Protein AF-A0A3B0WP70-F1 (afdb_monomer)

Mean predicted aligned error: 3.65 Å

Structure (mmCIF, N/CA/C/O backbone):
data_AF-A0A3B0WP70-F1
#
_entry.id   AF-A0A3B0WP70-F1
#
loop_
_atom_site.group_PDB
_atom_site.id
_atom_site.type_symbol
_atom_site.label_atom_id
_atom_site.label_alt_id
_atom_site.label_comp_id
_atom_site.label_asym_id
_atom_site.label_entity_id
_atom_site.label_seq_id
_atom_site.pdbx_PDB_ins_code
_atom_site.Cartn_x
_atom_site.Cartn_y
_atom_site.Cartn_z
_atom_site.occupancy
_atom_site.B_iso_or_equiv
_atom_site.auth_seq_id
_atom_site.auth_comp_id
_atom_site.auth_asym_id
_atom_site.auth_atom_id
_atom_site.pdbx_PDB_model_num
ATOM 1 N N . MET A 1 1 ? -11.269 -5.507 2.560 1.00 89.38 1 MET A N 1
ATOM 2 C CA . MET A 1 1 ? -9.912 -5.120 2.098 1.00 89.38 1 MET A CA 1
ATOM 3 C C . MET A 1 1 ? -9.830 -4.900 0.583 1.00 89.38 1 MET A C 1
ATOM 5 O O . MET A 1 1 ? -9.139 -3.971 0.186 1.00 89.38 1 MET A O 1
ATOM 9 N N . VAL A 1 2 ? -10.529 -5.681 -0.255 1.00 96.50 2 VAL A N 1
ATOM 10 C CA . VAL A 1 2 ? -10.774 -5.324 -1.673 1.00 96.50 2 VAL A CA 1
ATOM 11 C C . VAL A 1 2 ? -11.446 -3.945 -1.762 1.00 96.50 2 VAL A C 1
ATOM 13 O O . VAL A 1 2 ? -12.247 -3.597 -0.885 1.00 96.50 2 VAL A O 1
ATOM 16 N N . GLY A 1 3 ? -11.094 -3.168 -2.786 1.00 97.38 3 GLY A N 1
ATOM 17 C CA . GLY A 1 3 ? -11.595 -1.816 -3.045 1.00 97.38 3 GLY A CA 1
ATOM 18 C C . GLY A 1 3 ? -10.512 -0.740 -2.955 1.00 97.38 3 GLY A C 1
ATOM 19 O O . GLY A 1 3 ? -9.315 -1.047 -2.921 1.00 97.38 3 GLY A O 1
ATOM 20 N N . ASN A 1 4 ? -10.952 0.518 -2.906 1.00 98.38 4 ASN A N 1
ATOM 21 C CA . ASN A 1 4 ? -10.081 1.688 -2.902 1.00 98.38 4 ASN A CA 1
ATOM 22 C C . ASN A 1 4 ? -9.907 2.258 -1.496 1.00 98.38 4 ASN A C 1
ATOM 24 O O . ASN A 1 4 ? -10.858 2.395 -0.725 1.00 98.38 4 ASN A O 1
ATOM 28 N N . TRP A 1 5 ? -8.665 2.602 -1.182 1.00 98.44 5 TRP A N 1
ATOM 29 C CA . TRP A 1 5 ? -8.247 3.062 0.131 1.00 98.44 5 TRP A CA 1
ATOM 30 C C . TRP A 1 5 ? -7.323 4.259 -0.012 1.00 98.44 5 TRP A C 1
ATOM 32 O O . TRP A 1 5 ? -6.320 4.190 -0.722 1.00 98.44 5 TRP A O 1
ATOM 42 N N . TYR A 1 6 ? -7.632 5.342 0.684 1.00 98.19 6 TYR A N 1
ATOM 43 C CA . TYR A 1 6 ? -6.914 6.600 0.582 1.00 98.19 6 TYR A CA 1
ATOM 44 C C . TYR A 1 6 ? -6.268 6.997 1.908 1.00 98.19 6 TYR A C 1
ATOM 46 O O . TYR A 1 6 ? -6.841 6.800 2.979 1.00 98.19 6 TYR A O 1
ATOM 54 N N . SER A 1 7 ? -5.090 7.612 1.843 1.00 96.25 7 SER A N 1
ATOM 55 C CA . SER A 1 7 ? -4.543 8.383 2.958 1.00 96.25 7 SER A CA 1
ATOM 56 C C . SER A 1 7 ? -3.867 9.661 2.493 1.00 96.25 7 SER A C 1
ATOM 58 O O . SER A 1 7 ? -3.398 9.769 1.359 1.00 96.25 7 SER A O 1
ATOM 60 N N . SER A 1 8 ? -3.810 10.630 3.404 1.00 94.56 8 SER A N 1
ATOM 61 C CA . SER A 1 8 ? -3.082 11.883 3.246 1.00 94.56 8 SER A CA 1
ATOM 62 C C . SER A 1 8 ? -2.365 12.190 4.549 1.00 94.56 8 SER A C 1
ATOM 64 O O . SER A 1 8 ? -3.000 12.398 5.578 1.00 94.56 8 SER A O 1
ATOM 66 N N . GLU A 1 9 ? -1.041 12.207 4.506 1.00 90.06 9 GLU A N 1
ATOM 67 C CA . GLU A 1 9 ? -0.187 12.466 5.662 1.00 90.06 9 GLU A CA 1
ATOM 68 C C . GLU A 1 9 ? 0.629 13.729 5.401 1.00 90.06 9 GLU A C 1
ATOM 70 O O . GLU A 1 9 ? 1.404 13.783 4.443 1.00 90.06 9 GLU A O 1
ATOM 75 N N . THR A 1 10 ? 0.486 14.736 6.261 1.00 84.19 10 THR A N 1
ATOM 76 C CA . THR A 1 10 ? 1.302 15.954 6.212 1.00 84.19 10 THR A CA 1
ATOM 77 C C . THR A 1 10 ? 2.396 15.881 7.275 1.00 84.19 10 THR A C 1
ATOM 79 O O . THR A 1 10 ? 2.122 15.784 8.470 1.00 84.19 10 THR A O 1
ATOM 82 N N . ALA A 1 11 ? 3.657 15.911 6.846 1.00 73.12 11 ALA A N 1
ATOM 83 C CA . ALA A 1 11 ? 4.812 15.959 7.738 1.00 73.12 11 ALA A CA 1
ATOM 84 C C . ALA A 1 11 ? 5.057 17.385 8.268 1.00 73.12 11 ALA A C 1
ATOM 86 O O . ALA A 1 11 ? 4.585 18.368 7.696 1.00 73.12 11 ALA A O 1
ATOM 87 N N . LYS A 1 12 ? 5.885 17.507 9.319 1.00 62.00 12 LYS A N 1
ATOM 88 C CA . LYS A 1 12 ?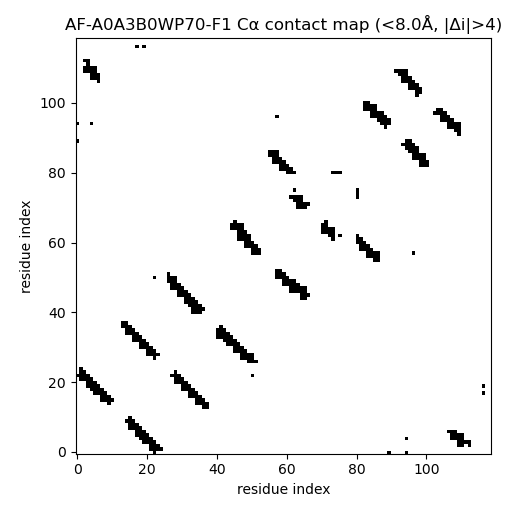 6.193 18.750 10.070 1.00 62.00 12 LYS A CA 1
ATOM 89 C C . LYS A 1 12 ? 6.832 19.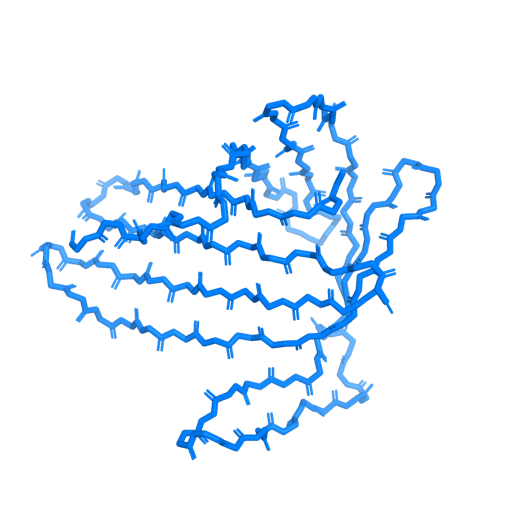909 9.266 1.00 62.00 12 LYS A C 1
ATOM 91 O O . LYS A 1 12 ? 7.261 20.889 9.857 1.00 62.00 12 LYS A O 1
ATOM 96 N N . GLN A 1 13 ? 6.903 19.827 7.940 1.00 65.69 13 GLN A N 1
ATOM 97 C CA . GLN A 1 13 ? 7.488 20.846 7.055 1.00 65.69 13 GLN A CA 1
ATOM 98 C C . GLN A 1 13 ? 6.574 21.204 5.866 1.00 65.69 13 GLN A C 1
ATOM 100 O O . GLN A 1 13 ? 7.034 21.784 4.887 1.00 65.69 13 GLN A O 1
ATOM 105 N N . GLY A 1 14 ? 5.286 20.842 5.930 1.00 71.44 14 GLY A N 1
ATOM 106 C CA . GLY A 1 14 ? 4.326 21.090 4.845 1.00 71.44 14 GLY A CA 1
ATOM 107 C C . GLY A 1 14 ? 4.442 20.106 3.677 1.00 71.44 14 GLY A C 1
ATOM 108 O O . GLY A 1 14 ? 3.867 20.337 2.616 1.00 71.44 14 GLY A O 1
ATOM 109 N N . ASN A 1 15 ? 5.182 19.007 3.857 1.00 83.12 15 ASN A N 1
ATOM 110 C CA . ASN A 1 15 ? 5.243 17.932 2.873 1.00 83.12 15 ASN A CA 1
ATOM 111 C C . ASN A 1 15 ? 4.010 17.053 3.034 1.00 83.12 15 ASN A C 1
ATOM 113 O O . ASN A 1 15 ? 3.841 16.442 4.090 1.00 83.12 15 ASN A O 1
ATOM 117 N N . THR A 1 16 ? 3.193 16.947 1.997 1.00 89.44 16 THR A N 1
ATOM 118 C CA . THR A 1 16 ? 1.992 16.111 2.013 1.00 89.44 16 THR A CA 1
ATOM 119 C C . THR A 1 16 ? 2.214 14.904 1.123 1.00 89.44 16 THR A C 1
ATOM 121 O O . THR A 1 16 ? 2.517 15.036 -0.064 1.00 89.44 16 THR A O 1
ATOM 124 N N . ARG A 1 17 ? 2.075 13.712 1.700 1.00 91.56 17 ARG A N 1
ATOM 125 C CA . ARG A 1 17 ? 2.101 12.449 0.972 1.00 91.56 17 ARG A CA 1
ATOM 126 C C . ARG A 1 17 ? 0.691 11.888 0.910 1.00 91.56 17 ARG A C 1
ATOM 128 O O . ARG A 1 17 ? 0.111 11.557 1.940 1.00 91.56 17 ARG A O 1
ATOM 135 N N . GLN A 1 18 ? 0.178 11.740 -0.301 1.00 95.00 18 GLN A N 1
ATOM 136 C CA . GLN A 1 18 ? -1.112 11.117 -0.558 1.00 95.00 18 GLN A CA 1
ATOM 137 C C . GLN A 1 18 ? -0.898 9.730 -1.153 1.00 95.00 18 GLN A C 1
ATOM 139 O O . GLN A 1 18 ? 0.017 9.529 -1.956 1.00 95.00 18 GLN A O 1
ATOM 144 N N . ARG A 1 19 ? -1.749 8.779 -0.779 1.00 96.44 19 ARG A N 1
ATOM 145 C CA . ARG A 1 19 ? -1.720 7.405 -1.286 1.00 96.44 19 ARG A CA 1
ATOM 146 C C . ARG A 1 19 ? -3.128 6.968 -1.650 1.00 96.44 19 ARG A C 1
ATOM 148 O O . ARG A 1 19 ? -4.034 7.148 -0.848 1.00 96.44 19 ARG A O 1
ATOM 155 N N . LEU A 1 20 ? -3.292 6.373 -2.825 1.00 97.94 20 LEU A N 1
ATOM 156 C CA . LEU A 1 20 ? -4.497 5.656 -3.231 1.00 97.94 20 LEU A CA 1
ATOM 157 C C . LEU A 1 20 ? -4.110 4.209 -3.530 1.00 97.94 20 LEU A C 1
ATOM 159 O O . LEU A 1 20 ? -3.442 3.930 -4.524 1.00 97.94 20 LEU A O 1
ATOM 163 N N . MET A 1 21 ? -4.501 3.308 -2.638 1.00 97.94 21 MET A N 1
ATOM 164 C CA . MET A 1 21 ? -4.298 1.871 -2.744 1.00 97.94 21 MET A CA 1
ATOM 165 C C . MET A 1 21 ? -5.575 1.221 -3.268 1.00 97.94 21 MET A C 1
ATOM 167 O O . MET A 1 21 ? -6.616 1.268 -2.616 1.00 97.94 21 MET A O 1
ATOM 171 N N . GLN A 1 22 ? -5.471 0.578 -4.421 1.00 98.44 22 GLN A N 1
ATOM 172 C CA . GLN A 1 22 ? -6.540 -0.189 -5.042 1.00 98.44 22 GLN A CA 1
ATOM 173 C C . GLN A 1 22 ? -6.182 -1.664 -4.926 1.00 98.44 22 GLN A C 1
ATOM 175 O O . GLN A 1 22 ? -5.116 -2.076 -5.385 1.00 98.44 22 GLN A O 1
ATOM 180 N N . ARG A 1 23 ? -7.046 -2.454 -4.289 1.00 98.06 23 ARG A N 1
ATOM 181 C CA . ARG A 1 23 ? -6.874 -3.905 -4.155 1.00 98.06 23 ARG A CA 1
ATOM 182 C C . ARG A 1 23 ? -7.972 -4.624 -4.911 1.00 98.06 23 ARG A C 1
ATOM 184 O O . ARG A 1 23 ? -9.148 -4.437 -4.598 1.00 98.06 23 ARG A O 1
ATOM 191 N N . PHE A 1 24 ? -7.575 -5.457 -5.861 1.00 98.00 24 PHE A N 1
ATOM 192 C CA . PHE A 1 24 ? -8.475 -6.186 -6.744 1.00 98.00 24 PHE A CA 1
ATOM 193 C C . PHE A 1 24 ? -8.727 -7.608 -6.233 1.00 98.00 24 PHE A C 1
ATOM 195 O O . PHE A 1 24 ? -7.957 -8.148 -5.434 1.00 98.00 24 PHE A O 1
ATOM 202 N N . ILE A 1 25 ? -9.837 -8.202 -6.680 1.00 96.94 25 ILE A N 1
ATOM 203 C CA . ILE A 1 25 ? -10.292 -9.532 -6.245 1.00 96.94 25 ILE A CA 1
ATOM 204 C C . ILE A 1 25 ? -9.357 -10.664 -6.697 1.00 96.94 25 ILE A C 1
ATOM 206 O O . ILE A 1 25 ? -9.314 -11.711 -6.062 1.00 96.94 25 ILE A O 1
ATOM 210 N N . ASP A 1 26 ? -8.576 -10.440 -7.754 1.00 97.62 26 ASP A N 1
ATOM 211 C CA . ASP A 1 26 ? -7.585 -11.384 -8.286 1.00 97.62 26 ASP A CA 1
ATOM 212 C C . ASP A 1 26 ? -6.268 -11.406 -7.485 1.00 97.62 26 ASP A C 1
ATOM 214 O O . ASP A 1 26 ? -5.314 -12.085 -7.862 1.00 97.62 26 ASP A O 1
ATOM 218 N N . GLY A 1 27 ? -6.200 -10.654 -6.382 1.00 97.88 27 GLY A N 1
ATOM 219 C CA . GLY A 1 27 ? -5.008 -10.537 -5.549 1.00 97.88 27 GLY A CA 1
ATOM 220 C C . GLY A 1 27 ? -3.979 -9.537 -6.076 1.00 97.88 27 GLY A C 1
ATOM 221 O O . GLY A 1 27 ? -2.91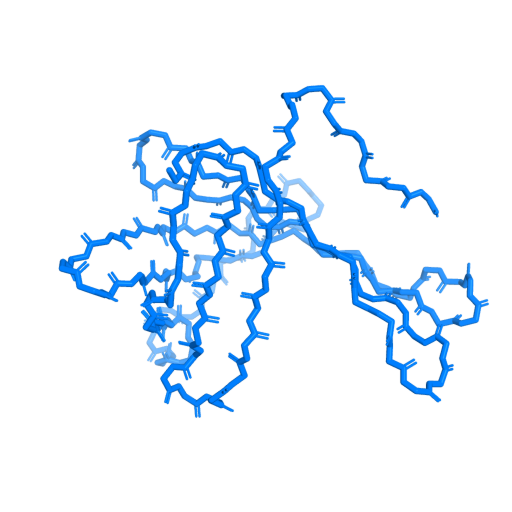9 -9.396 -5.471 1.00 97.88 27 GLY A O 1
ATOM 222 N N . SER A 1 28 ? -4.259 -8.808 -7.159 1.00 98.31 28 SER A N 1
ATOM 223 C CA . SER A 1 28 ? -3.407 -7.708 -7.614 1.00 98.31 28 SER A CA 1
ATOM 224 C C . SER A 1 28 ? -3.708 -6.402 -6.869 1.00 98.31 28 SER A C 1
ATOM 226 O O . SER A 1 28 ? -4.799 -6.196 -6.322 1.00 98.31 28 SER A O 1
ATOM 228 N N . TYR A 1 29 ? -2.724 -5.504 -6.812 1.00 98.31 29 TYR A N 1
ATOM 229 C CA . TYR A 1 29 ? -2.911 -4.138 -6.330 1.00 98.31 29 TYR A CA 1
ATOM 230 C C . TYR A 1 29 ? -2.326 -3.107 -7.293 1.00 98.31 29 TYR A C 1
ATOM 232 O O . TYR A 1 29 ? -1.375 -3.381 -8.030 1.00 98.31 29 TYR A O 1
ATOM 240 N N . LYS A 1 30 ? -2.861 -1.888 -7.205 1.00 97.94 30 LYS A N 1
ATOM 241 C CA . LYS A 1 30 ? -2.280 -0.667 -7.765 1.00 97.94 30 LYS A CA 1
ATOM 242 C C . LYS A 1 30 ? -2.172 0.382 -6.664 1.00 97.94 30 LYS A C 1
ATOM 244 O O . LYS A 1 30 ? -3.170 0.716 -6.031 1.00 97.94 30 LYS A O 1
ATOM 249 N N . LEU A 1 31 ? -0.976 0.914 -6.441 1.00 97.62 31 LEU A N 1
ATOM 250 C CA . LEU A 1 31 ? -0.741 2.003 -5.496 1.00 97.62 31 LEU A CA 1
ATOM 251 C C . LEU A 1 31 ? -0.316 3.252 -6.260 1.00 97.62 31 LEU A C 1
ATOM 253 O O . LEU A 1 31 ? 0.735 3.271 -6.892 1.00 97.62 31 LEU A O 1
ATOM 257 N N . THR A 1 32 ? -1.117 4.307 -6.159 1.00 97.25 32 THR A N 1
ATOM 258 C CA . THR A 1 32 ? -0.762 5.640 -6.652 1.00 97.25 32 THR A CA 1
ATOM 259 C C . THR A 1 32 ? -0.283 6.486 -5.481 1.00 97.25 32 THR A C 1
ATOM 261 O O . THR A 1 32 ? -1.004 6.640 -4.495 1.00 97.25 32 THR A O 1
ATOM 264 N N . THR A 1 33 ? 0.926 7.038 -5.574 1.00 95.25 33 THR A N 1
ATOM 265 C CA . THR A 1 33 ? 1.487 7.929 -4.550 1.00 95.25 33 THR A CA 1
ATOM 266 C C . THR A 1 33 ? 1.780 9.294 -5.151 1.00 95.25 33 THR A C 1
ATOM 268 O O . THR A 1 33 ? 2.455 9.373 -6.176 1.00 95.25 33 THR A O 1
ATOM 271 N N . LYS A 1 34 ? 1.328 10.355 -4.474 1.00 93.88 34 LYS A N 1
ATOM 272 C CA . LYS A 1 34 ? 1.704 11.747 -4.753 1.00 93.88 34 LYS A CA 1
ATOM 273 C C . LYS A 1 34 ? 2.484 12.320 -3.575 1.00 93.88 34 LYS A C 1
ATOM 275 O O . LYS A 1 34 ? 2.079 12.149 -2.423 1.00 93.88 34 LYS A O 1
ATOM 280 N N . LEU A 1 35 ? 3.583 13.016 -3.852 1.00 90.25 35 LEU A N 1
ATOM 281 C CA . LEU A 1 35 ? 4.315 13.810 -2.866 1.00 90.25 35 LEU A CA 1
ATOM 282 C C . LEU A 1 35 ? 4.286 15.278 -3.274 1.00 90.25 35 LEU A C 1
ATOM 284 O O . LEU A 1 35 ? 4.758 15.631 -4.355 1.00 90.25 35 LEU A O 1
ATOM 288 N N . LYS A 1 36 ? 3.803 16.132 -2.374 1.00 87.69 36 LYS A N 1
ATOM 289 C CA . LYS A 1 36 ? 3.821 17.587 -2.529 1.00 87.69 36 LYS A CA 1
ATOM 290 C C . LYS A 1 36 ? 4.731 18.220 -1.492 1.00 87.69 36 LYS A C 1
ATOM 292 O O . LYS A 1 36 ? 4.696 17.830 -0.326 1.00 87.69 36 LYS A O 1
ATOM 297 N N . ILE A 1 37 ? 5.523 19.199 -1.916 1.00 83.31 37 ILE A N 1
ATOM 298 C CA . ILE A 1 37 ? 6.373 20.031 -1.057 1.00 83.31 37 ILE A CA 1
ATOM 299 C C . ILE A 1 37 ? 5.996 21.483 -1.334 1.00 83.31 37 ILE A C 1
ATOM 301 O O . ILE A 1 37 ? 6.129 21.926 -2.474 1.00 83.31 37 ILE A O 1
ATOM 305 N N . LYS A 1 38 ? 5.537 22.219 -0.311 1.00 80.81 38 LYS A N 1
ATOM 306 C CA . LYS A 1 38 ? 5.053 23.609 -0.458 1.00 80.81 38 LYS A CA 1
ATOM 307 C C . LYS A 1 38 ? 4.058 23.754 -1.625 1.00 80.81 38 LYS A C 1
ATOM 309 O O . LYS A 1 38 ? 4.255 24.583 -2.508 1.00 80.81 38 LYS A O 1
ATOM 314 N N . ASP A 1 39 ? 3.071 22.860 -1.671 1.00 73.12 39 ASP A N 1
ATOM 315 C CA . ASP A 1 39 ? 2.006 22.790 -2.688 1.00 73.12 39 ASP A CA 1
ATOM 316 C C . ASP A 1 39 ? 2.449 22.521 -4.135 1.00 73.12 39 ASP A C 1
ATOM 318 O O . ASP A 1 39 ? 1.627 22.474 -5.047 1.00 73.12 39 ASP A O 1
ATOM 322 N N . LYS A 1 40 ? 3.736 22.244 -4.364 1.00 79.88 40 LYS A N 1
ATOM 323 C CA . LYS A 1 40 ? 4.235 21.759 -5.651 1.00 79.88 40 LYS A CA 1
ATOM 324 C C . LYS A 1 40 ? 4.310 20.237 -5.637 1.00 79.88 40 LYS A C 1
ATOM 326 O O . LYS A 1 40 ? 4.969 19.668 -4.766 1.00 79.88 40 LYS A O 1
ATOM 331 N N . GLU A 1 41 ? 3.673 19.574 -6.602 1.00 82.38 41 GLU A N 1
ATOM 332 C CA . GLU A 1 41 ? 3.860 18.135 -6.818 1.00 82.38 41 GLU A CA 1
ATOM 333 C C . GLU A 1 41 ? 5.307 17.868 -7.250 1.00 82.38 41 GLU A C 1
ATOM 335 O O . GLU A 1 41 ? 5.806 18.440 -8.219 1.00 82.38 41 GLU A O 1
ATOM 340 N N . ILE A 1 42 ? 5.997 17.033 -6.476 1.00 86.50 42 ILE A N 1
ATOM 341 C CA . ILE A 1 42 ? 7.403 16.674 -6.688 1.00 86.50 42 ILE A CA 1
ATOM 342 C C . ILE A 1 42 ? 7.523 15.257 -7.231 1.00 86.50 42 ILE A C 1
ATOM 344 O O . ILE A 1 42 ? 8.455 14.956 -7.975 1.00 86.50 42 ILE A O 1
ATOM 348 N N . SER A 1 43 ? 6.597 14.374 -6.864 1.00 86.44 43 SER A N 1
ATOM 349 C CA . SER A 1 43 ? 6.554 13.037 -7.433 1.00 86.44 43 SER A CA 1
ATOM 350 C C . SER A 1 43 ? 5.139 12.501 -7.533 1.00 86.44 43 SER A C 1
ATOM 352 O O . SER A 1 43 ? 4.290 12.744 -6.672 1.00 86.44 43 SER A O 1
ATOM 354 N N . HIS A 1 44 ? 4.941 11.722 -8.588 1.00 92.44 44 HIS A N 1
ATOM 355 C CA . HIS A 1 44 ? 3.763 10.920 -8.837 1.00 92.44 44 HIS A CA 1
ATOM 356 C C . HIS A 1 44 ? 4.247 9.586 -9.385 1.00 92.44 44 HIS A C 1
ATOM 358 O O . HIS A 1 44 ? 4.885 9.533 -10.434 1.00 92.44 44 HIS A O 1
ATOM 364 N N . ASN A 1 45 ? 3.978 8.514 -8.647 1.00 94.00 45 ASN A N 1
ATOM 365 C CA . ASN A 1 45 ? 4.372 7.177 -9.054 1.00 94.00 45 ASN A CA 1
ATOM 366 C C . ASN A 1 45 ? 3.211 6.196 -8.909 1.00 94.00 45 ASN A C 1
ATOM 368 O O . ASN A 1 45 ? 2.387 6.324 -7.999 1.00 94.00 45 ASN A O 1
ATOM 372 N N . ILE A 1 46 ? 3.196 5.200 -9.793 1.00 96.75 46 ILE A N 1
ATOM 373 C CA . ILE A 1 46 ? 2.239 4.099 -9.783 1.00 96.75 46 ILE A CA 1
ATOM 374 C C . ILE A 1 46 ? 3.015 2.793 -9.624 1.00 96.75 46 ILE A C 1
ATOM 376 O O . ILE A 1 46 ? 3.818 2.429 -10.485 1.00 96.75 46 ILE A O 1
ATOM 380 N N . GLU A 1 47 ? 2.751 2.091 -8.531 1.00 96.81 47 GLU A N 1
ATOM 381 C CA . GLU A 1 47 ? 3.255 0.748 -8.251 1.00 96.81 47 GLU A CA 1
ATOM 382 C C . GLU A 1 47 ? 2.174 -0.279 -8.556 1.00 96.81 47 GLU A C 1
ATOM 384 O O . GLU A 1 47 ? 0.989 -0.037 -8.306 1.00 96.81 47 GLU A O 1
ATOM 389 N N . ILE A 1 48 ? 2.592 -1.448 -9.029 1.00 97.94 48 ILE A N 1
ATOM 390 C CA . ILE A 1 48 ? 1.725 -2.616 -9.123 1.00 97.94 48 ILE A CA 1
ATOM 391 C C . ILE A 1 48 ? 2.367 -3.821 -8.450 1.00 97.94 48 ILE A C 1
ATOM 393 O O . ILE A 1 48 ? 3.594 -3.944 -8.356 1.00 97.94 48 ILE A O 1
ATOM 397 N N 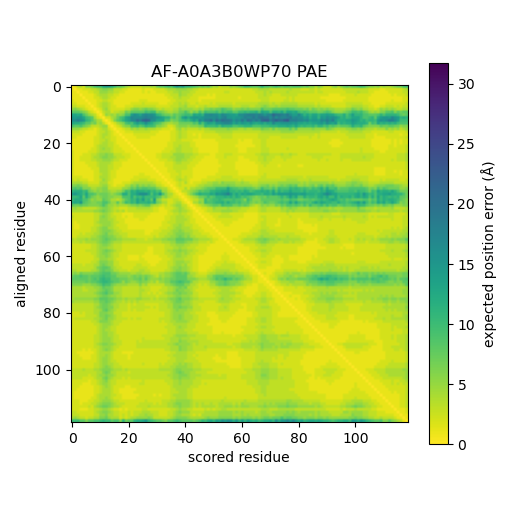. GLY A 1 49 ? 1.526 -4.745 -8.015 1.00 98.06 49 GLY A N 1
ATOM 398 C CA . GLY A 1 49 ? 1.994 -5.965 -7.393 1.00 98.06 49 GLY A CA 1
ATOM 399 C C . GLY A 1 49 ? 0.874 -6.901 -6.996 1.00 98.06 49 GLY A C 1
ATOM 400 O O . GLY A 1 49 ? -0.257 -6.762 -7.457 1.00 98.06 49 GLY A O 1
ATOM 401 N N . PHE A 1 50 ? 1.207 -7.842 -6.122 1.00 98.44 50 PHE A N 1
ATOM 402 C CA . PHE A 1 50 ? 0.246 -8.743 -5.498 1.00 98.44 50 PHE A CA 1
ATOM 403 C C . PHE A 1 50 ? 0.096 -8.433 -4.019 1.00 98.44 50 PHE A C 1
ATOM 405 O O . PHE A 1 50 ? 1.008 -7.896 -3.390 1.00 98.44 50 PHE A O 1
ATOM 412 N N . TRP A 1 51 ? -1.050 -8.775 -3.456 1.00 98.19 51 TRP A N 1
ATOM 413 C CA . TRP A 1 51 ? -1.321 -8.655 -2.036 1.00 98.19 51 TRP A CA 1
ATOM 414 C C . TRP A 1 51 ? -2.012 -9.908 -1.513 1.00 98.19 51 TRP A C 1
ATOM 416 O O . TRP A 1 51 ? -2.624 -10.667 -2.262 1.00 98.19 51 TRP A O 1
ATOM 426 N N . GLY A 1 52 ? -1.933 -10.106 -0.204 1.00 97.88 52 GLY A N 1
ATOM 427 C CA . GLY A 1 52 ? -2.663 -11.166 0.468 1.00 97.88 52 GLY A CA 1
ATOM 428 C C . GLY A 1 52 ? -2.780 -10.927 1.964 1.00 97.88 52 GLY A C 1
ATOM 429 O O . GLY A 1 52 ? -2.183 -10.004 2.526 1.00 97.88 52 GLY A O 1
ATOM 430 N N . ILE A 1 53 ? -3.589 -11.768 2.601 1.00 96.31 53 ILE A N 1
ATOM 431 C CA . ILE A 1 53 ? -3.766 -11.807 4.050 1.00 96.31 53 ILE A CA 1
ATOM 432 C C . ILE A 1 53 ? -3.633 -13.257 4.499 1.00 96.31 53 ILE A C 1
ATOM 434 O O . ILE A 1 53 ? -4.215 -14.150 3.887 1.00 96.31 53 ILE A O 1
ATOM 438 N N . SER A 1 54 ? -2.911 -13.480 5.591 1.00 96.38 54 SER A N 1
ATOM 439 C CA . SER A 1 54 ? -2.914 -14.748 6.315 1.00 96.38 54 SER A CA 1
ATOM 440 C C . SER A 1 54 ? -2.931 -14.460 7.813 1.00 96.38 54 SER A C 1
ATOM 442 O O . SER A 1 54 ? -1.994 -13.867 8.353 1.00 96.38 54 SER A O 1
ATOM 444 N N . GLY A 1 55 ? -4.029 -14.817 8.485 1.00 95.12 55 GLY A N 1
ATOM 445 C CA . GLY A 1 55 ? -4.246 -14.465 9.889 1.00 95.12 55 GLY A CA 1
ATOM 446 C C . GLY A 1 55 ? -4.089 -12.950 10.133 1.00 95.12 55 GLY A C 1
ATOM 447 O O . GLY A 1 55 ? -4.724 -12.161 9.433 1.00 95.12 55 GLY A O 1
ATOM 448 N N . PRO A 1 56 ? -3.246 -12.512 11.089 1.00 96.19 56 PRO A N 1
ATOM 449 C CA . PRO A 1 56 ? -3.046 -11.094 11.398 1.00 96.19 56 PRO A CA 1
ATOM 450 C C . PRO A 1 56 ? -2.058 -10.384 10.453 1.00 96.19 56 PRO A C 1
ATOM 452 O O . PRO A 1 56 ? -1.694 -9.233 10.707 1.00 96.19 56 PRO A O 1
ATOM 455 N N . VAL A 1 57 ? -1.571 -11.062 9.410 1.00 98.06 57 VAL A N 1
ATOM 456 C CA . VAL A 1 57 ? -0.538 -10.546 8.508 1.00 98.06 57 VAL A CA 1
ATOM 457 C C . VAL A 1 57 ? -1.164 -10.131 7.185 1.00 98.06 57 VAL A C 1
ATOM 459 O O . VAL A 1 57 ? -1.741 -10.952 6.477 1.00 98.06 57 VAL A O 1
ATOM 462 N N . TYR A 1 58 ? -0.994 -8.861 6.832 1.00 98.00 58 TYR A N 1
ATOM 463 C CA . TYR A 1 58 ? -1.172 -8.343 5.478 1.00 98.00 58 TYR A CA 1
ATOM 464 C C . TYR A 1 58 ? 0.198 -8.316 4.801 1.00 98.00 58 TYR A C 1
ATOM 466 O O . TYR A 1 58 ? 1.172 -7.892 5.418 1.00 98.00 58 TYR A O 1
ATOM 474 N N . PHE A 1 59 ? 0.302 -8.749 3.551 1.00 97.75 59 PHE A N 1
ATOM 475 C CA . PHE A 1 59 ? 1.563 -8.700 2.814 1.00 97.75 59 PHE A CA 1
ATOM 476 C C . PHE A 1 59 ? 1.360 -8.208 1.387 1.00 97.75 59 PHE A C 1
ATOM 478 O O . PHE A 1 59 ? 0.279 -8.340 0.810 1.00 97.75 59 PHE A O 1
ATOM 485 N N . SER A 1 60 ? 2.421 -7.639 0.824 1.00 97.75 60 SER A N 1
ATOM 486 C CA . SER A 1 60 ? 2.474 -7.181 -0.558 1.00 97.75 60 SER A CA 1
ATOM 487 C C . SER A 1 60 ? 3.767 -7.618 -1.232 1.00 97.75 60 SER A C 1
ATOM 489 O O . SER A 1 60 ? 4.839 -7.593 -0.629 1.00 97.75 60 SER A O 1
ATOM 491 N N . ILE A 1 61 ? 3.651 -7.970 -2.506 1.00 98.12 61 ILE A N 1
ATOM 492 C CA . ILE A 1 61 ? 4.745 -8.343 -3.394 1.00 98.12 61 ILE A CA 1
ATOM 493 C C . ILE A 1 61 ? 4.805 -7.292 -4.493 1.00 98.12 61 ILE A C 1
ATOM 495 O O . ILE A 1 61 ? 3.940 -7.257 -5.368 1.00 98.12 61 ILE A O 1
ATOM 499 N N . PHE A 1 62 ? 5.817 -6.438 -4.452 1.00 98.06 62 PHE A N 1
ATOM 500 C CA . PHE A 1 62 ? 6.026 -5.397 -5.445 1.00 98.06 62 PHE A CA 1
ATOM 501 C C . PHE A 1 62 ? 6.527 -6.004 -6.762 1.00 98.06 62 PHE A C 1
ATOM 503 O O . PHE A 1 62 ? 7.581 -6.643 -6.804 1.00 98.06 62 PHE A O 1
ATOM 510 N N . LYS A 1 63 ? 5.782 -5.803 -7.856 1.00 97.50 63 LYS A N 1
ATOM 511 C CA . LYS A 1 63 ? 6.110 -6.351 -9.187 1.00 97.50 63 LYS A CA 1
ATOM 512 C C . LYS A 1 63 ? 6.733 -5.336 -10.133 1.00 97.50 63 LYS A C 1
ATOM 514 O O . LYS A 1 63 ? 7.325 -5.744 -11.131 1.00 97.50 63 LYS A O 1
ATOM 519 N N . GLY A 1 64 ? 6.614 -4.046 -9.839 1.00 97.38 64 GLY A N 1
ATOM 520 C CA . GLY A 1 64 ? 7.221 -3.002 -10.646 1.00 97.38 64 GLY A CA 1
ATOM 521 C C . GLY A 1 64 ? 6.420 -1.710 -10.683 1.00 97.38 64 GLY A C 1
ATOM 522 O O . GLY A 1 64 ? 5.364 -1.565 -10.065 1.00 97.38 64 GLY A O 1
ATOM 523 N N . TRP A 1 65 ? 6.953 -0.768 -11.447 1.00 97.19 65 TRP A N 1
ATOM 524 C CA . TRP A 1 65 ? 6.366 0.548 -11.660 1.00 97.19 65 TRP A CA 1
ATOM 525 C C . TRP A 1 65 ? 5.636 0.597 -12.996 1.00 97.19 65 TRP A C 1
ATOM 527 O O . TRP A 1 65 ? 6.078 -0.017 -13.965 1.00 97.19 65 TRP A O 1
ATOM 537 N N . VAL A 1 66 ? 4.589 1.409 -13.091 1.00 95.50 66 VAL A N 1
ATOM 538 C CA . VAL A 1 66 ? 4.066 1.842 -14.391 1.00 95.50 66 VAL A CA 1
ATOM 539 C C . VAL A 1 66 ? 4.832 3.092 -14.822 1.00 95.50 66 VAL A C 1
ATOM 541 O O . VAL A 1 66 ? 4.793 4.116 -14.143 1.00 95.50 66 VAL A O 1
ATOM 544 N N . LYS A 1 67 ? 5.557 3.005 -15.941 1.00 91.06 67 LYS A N 1
ATOM 545 C CA . LYS A 1 67 ? 6.316 4.104 -16.557 1.00 91.06 67 LYS A CA 1
ATOM 546 C C . LYS A 1 67 ? 5.970 4.186 -18.040 1.00 91.06 67 LYS A C 1
ATOM 548 O O . LYS A 1 67 ? 6.152 3.202 -18.750 1.00 91.06 67 LYS A O 1
ATOM 553 N N . HIS A 1 68 ? 5.511 5.348 -18.510 1.00 87.44 68 HIS A N 1
ATOM 554 C CA . HIS A 1 68 ? 5.087 5.555 -19.907 1.00 87.44 68 HIS A CA 1
ATOM 555 C C . HIS A 1 68 ? 4.127 4.453 -20.397 1.00 87.44 68 HIS A C 1
ATOM 557 O O . HIS A 1 68 ? 4.375 3.818 -21.422 1.00 87.44 68 HIS A O 1
ATOM 563 N N . ASP A 1 69 ? 3.104 4.155 -19.590 1.00 85.94 69 ASP A N 1
ATOM 564 C CA . ASP A 1 69 ? 2.096 3.111 -19.841 1.00 85.94 69 ASP A CA 1
ATOM 565 C C . ASP A 1 69 ? 2.648 1.687 -20.010 1.00 85.94 69 ASP A C 1
ATOM 567 O O . ASP A 1 69 ? 1.964 0.783 -20.489 1.00 85.94 69 ASP A O 1
ATOM 571 N N . LYS A 1 70 ? 3.891 1.455 -19.577 1.00 90.62 70 LYS A N 1
ATOM 572 C CA . LYS A 1 70 ? 4.542 0.147 -19.590 1.00 90.62 70 LYS A CA 1
ATOM 573 C C . LYS A 1 70 ? 4.964 -0.260 -18.189 1.00 90.62 70 LYS A C 1
ATOM 575 O O . LYS A 1 70 ? 5.345 0.569 -17.363 1.00 90.62 70 LYS A O 1
ATOM 580 N N . LEU A 1 71 ? 4.933 -1.563 -17.937 1.00 90.62 71 LEU A N 1
ATOM 581 C CA . LEU A 1 71 ? 5.493 -2.129 -16.720 1.00 90.62 71 LEU A CA 1
ATOM 582 C C . LEU A 1 71 ? 7.024 -2.093 -16.793 1.00 90.62 71 LEU A C 1
ATOM 584 O O . LEU A 1 71 ? 7.627 -2.722 -17.659 1.00 90.62 71 LEU A O 1
ATOM 588 N N . ALA A 1 72 ? 7.640 -1.386 -15.853 1.00 95.75 72 ALA A N 1
ATOM 589 C CA . ALA A 1 72 ? 9.051 -1.508 -15.524 1.00 95.75 72 ALA A CA 1
ATOM 590 C C . ALA A 1 72 ? 9.174 -2.493 -14.344 1.00 95.75 72 ALA A C 1
ATOM 592 O O . ALA A 1 72 ? 8.857 -2.104 -13.213 1.00 95.75 72 ALA A O 1
ATOM 593 N N . PRO A 1 73 ? 9.560 -3.760 -14.589 1.00 96.75 73 PRO A N 1
ATOM 594 C CA . PRO A 1 73 ? 9.519 -4.806 -13.572 1.00 96.75 73 PRO A CA 1
ATOM 595 C C . PRO A 1 73 ? 10.517 -4.551 -12.437 1.00 96.75 73 PRO A C 1
ATOM 597 O O . PRO A 1 73 ? 11.567 -3.939 -12.637 1.00 96.75 73 PRO A O 1
ATOM 600 N N . SER A 1 74 ? 10.182 -5.036 -11.243 1.00 96.81 74 SER A N 1
ATOM 601 C CA . SER A 1 74 ? 11.089 -5.083 -10.096 1.00 96.81 74 SER A CA 1
ATOM 602 C C . SER A 1 74 ? 12.057 -6.271 -10.186 1.00 96.81 74 SER A C 1
ATOM 604 O O . SER A 1 74 ? 11.786 -7.268 -10.858 1.00 96.81 74 SER A O 1
ATOM 606 N N . ASP A 1 75 ? 13.185 -6.176 -9.480 1.00 96.38 75 ASP A N 1
ATOM 607 C CA . ASP A 1 75 ? 14.089 -7.309 -9.266 1.00 96.38 75 ASP A CA 1
ATOM 608 C C . ASP A 1 75 ? 13.471 -8.287 -8.258 1.00 96.38 75 ASP A C 1
ATOM 610 O O . ASP A 1 75 ? 13.364 -7.995 -7.066 1.00 96.38 75 ASP A O 1
ATOM 614 N N . THR A 1 76 ? 13.066 -9.467 -8.721 1.00 93.81 76 THR A N 1
ATOM 615 C CA . THR A 1 76 ? 12.419 -10.470 -7.866 1.00 93.81 76 THR A CA 1
ATOM 616 C C . THR A 1 76 ? 13.346 -11.079 -6.816 1.00 93.81 76 THR A C 1
ATOM 618 O O . THR A 1 76 ? 12.842 -11.705 -5.886 1.00 93.81 76 THR A O 1
ATOM 621 N N . SER A 1 77 ? 14.666 -10.921 -6.953 1.00 96.25 77 SER A N 1
ATOM 622 C CA . SER A 1 77 ? 15.647 -11.409 -5.978 1.00 96.25 77 SER A CA 1
ATOM 623 C C . SER A 1 77 ? 15.849 -10.455 -4.798 1.00 96.25 77 SER A C 1
ATOM 625 O O . SER A 1 77 ? 16.348 -10.875 -3.756 1.00 96.25 77 SER A O 1
ATOM 627 N N . ASN A 1 78 ? 15.419 -9.194 -4.926 1.00 97.12 78 ASN A N 1
ATOM 628 C CA . ASN A 1 78 ? 15.559 -8.213 -3.861 1.00 97.12 78 ASN A CA 1
ATOM 629 C C . ASN A 1 78 ? 14.479 -8.435 -2.777 1.00 97.12 78 ASN A C 1
ATOM 631 O O . ASN A 1 78 ? 13.289 -8.248 -3.063 1.00 97.12 78 ASN A O 1
ATOM 635 N N . PRO A 1 79 ? 14.861 -8.791 -1.533 1.00 94.69 79 PRO A N 1
ATOM 636 C CA . PRO A 1 79 ? 13.911 -9.042 -0.451 1.00 94.69 79 PRO A CA 1
ATOM 637 C C . PRO A 1 79 ? 13.088 -7.805 -0.066 1.00 94.69 79 PRO A C 1
ATOM 639 O O . PRO A 1 79 ? 11.959 -7.956 0.394 1.00 94.69 79 PRO A O 1
ATOM 642 N N . ASP A 1 80 ? 13.578 -6.589 -0.325 1.00 94.31 80 ASP A N 1
ATOM 643 C CA . ASP A 1 80 ? 12.849 -5.353 -0.015 1.00 94.31 80 ASP A CA 1
ATOM 644 C C . ASP A 1 80 ? 11.580 -5.179 -0.867 1.00 94.31 80 ASP A C 1
ATOM 646 O O . ASP A 1 80 ? 10.696 -4.392 -0.526 1.00 94.31 80 ASP A O 1
ATOM 650 N N . ASN A 1 81 ? 11.431 -5.951 -1.947 1.00 97.12 81 ASN A N 1
ATOM 651 C CA . ASN A 1 81 ? 10.215 -5.966 -2.761 1.00 97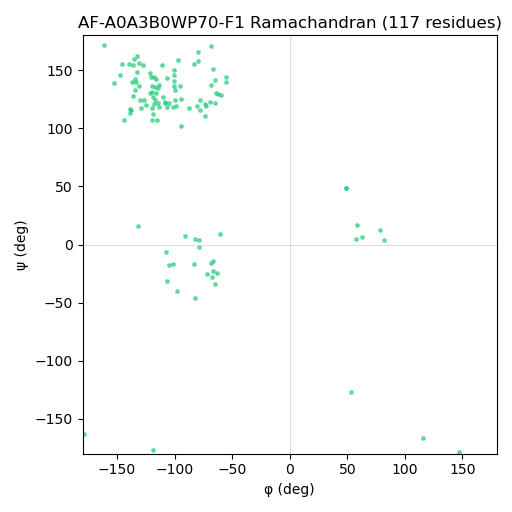.12 81 ASN A CA 1
ATOM 652 C C . ASN A 1 81 ? 9.078 -6.793 -2.135 1.00 97.12 81 ASN A C 1
ATOM 654 O O . ASN A 1 81 ? 7.976 -6.840 -2.684 1.00 97.12 81 ASN A O 1
ATOM 658 N N . TYR A 1 82 ? 9.317 -7.422 -0.985 1.00 97.25 82 TYR A N 1
ATOM 659 C CA . TYR A 1 82 ? 8.345 -8.228 -0.257 1.00 97.25 82 TYR A CA 1
ATOM 660 C C . TYR A 1 82 ? 8.133 -7.606 1.116 1.00 97.25 82 TYR A C 1
ATOM 662 O O . TYR A 1 82 ? 9.027 -7.579 1.956 1.00 97.25 82 TYR A O 1
ATOM 670 N N . GLN A 1 83 ? 6.936 -7.080 1.348 1.00 97.44 83 GLN A N 1
ATOM 671 C CA . GLN A 1 83 ? 6.626 -6.366 2.578 1.00 97.44 83 GLN A CA 1
ATOM 672 C C . GLN A 1 83 ? 5.531 -7.096 3.339 1.00 97.44 83 GLN A C 1
ATOM 674 O O . GLN A 1 83 ? 4.527 -7.514 2.762 1.00 97.44 83 GLN A O 1
ATOM 679 N N . ALA A 1 84 ? 5.723 -7.220 4.646 1.00 98.12 84 ALA A N 1
ATOM 680 C CA . ALA A 1 84 ? 4.745 -7.782 5.558 1.00 98.12 84 ALA A CA 1
ATOM 681 C C . ALA A 1 84 ? 4.379 -6.746 6.620 1.00 98.12 84 ALA A C 1
ATOM 683 O O . ALA A 1 84 ? 5.213 -5.977 7.109 1.00 98.12 84 ALA A O 1
ATOM 684 N N . TYR A 1 85 ? 3.114 -6.768 7.010 1.00 98.31 85 TYR A N 1
ATOM 685 C CA . TYR A 1 85 ? 2.525 -5.810 7.922 1.00 98.31 85 TYR A CA 1
ATOM 686 C C . TYR A 1 85 ? 1.631 -6.525 8.930 1.00 98.31 85 TYR A C 1
ATOM 688 O O . TYR A 1 85 ? 0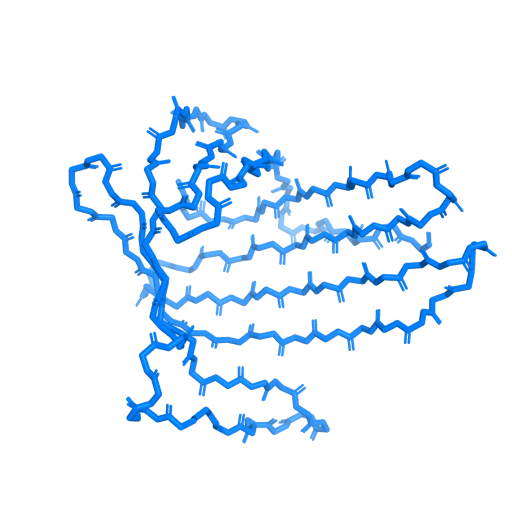.859 -7.420 8.578 1.00 98.31 85 TYR A O 1
ATOM 696 N N . LYS A 1 86 ? 1.681 -6.081 10.183 1.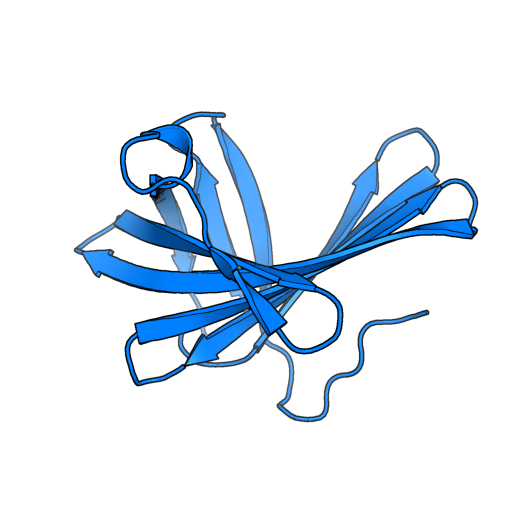00 98.62 86 LYS A N 1
ATOM 697 C CA . LYS A 1 86 ? 0.708 -6.454 11.204 1.00 98.62 86 LYS A CA 1
ATOM 698 C C . LYS A 1 86 ? -0.568 -5.649 10.990 1.00 98.62 86 LYS A C 1
ATOM 700 O O . LYS A 1 86 ? -0.524 -4.418 10.988 1.00 98.62 86 LYS A O 1
ATOM 705 N N . ILE A 1 87 ? -1.700 -6.328 10.850 1.00 98.44 87 ILE A N 1
ATOM 706 C CA . ILE A 1 87 ? -3.013 -5.682 10.859 1.00 98.44 87 ILE A CA 1
ATOM 707 C C . ILE A 1 87 ? -3.281 -5.185 12.284 1.00 98.44 87 ILE A C 1
ATOM 709 O O . ILE A 1 87 ? -3.227 -5.962 13.237 1.00 98.44 87 ILE A O 1
ATOM 713 N N . LEU A 1 88 ? -3.522 -3.881 12.428 1.00 98.38 88 LEU A N 1
ATOM 714 C CA . LEU A 1 88 ? -3.892 -3.261 13.702 1.00 98.38 88 LEU A CA 1
ATOM 715 C C . LEU A 1 88 ? -5.405 -3.069 13.799 1.00 98.38 88 LEU A C 1
ATOM 717 O O . LEU A 1 88 ? -5.976 -3.284 14.861 1.00 98.38 88 LEU A O 1
ATOM 721 N N . GLU A 1 89 ? -6.036 -2.677 12.694 1.00 97.62 89 GLU A N 1
ATOM 722 C CA . GLU A 1 89 ? -7.479 -2.479 12.598 1.00 97.62 89 GLU A CA 1
ATOM 723 C C . GLU A 1 89 ? -7.928 -2.701 11.155 1.00 97.62 89 GLU A C 1
ATOM 725 O O . GLU A 1 89 ? -7.255 -2.271 10.214 1.00 97.62 89 GLU A O 1
ATOM 730 N N . LEU A 1 90 ? -9.059 -3.376 10.976 1.00 96.56 90 LEU A N 1
ATOM 731 C CA . LEU A 1 90 ? -9.705 -3.542 9.682 1.00 96.56 90 LEU A CA 1
ATOM 732 C C . LEU A 1 90 ? -11.219 -3.516 9.888 1.00 96.56 90 LEU A C 1
ATOM 734 O O . LEU A 1 90 ? -11.792 -4.476 10.398 1.00 96.56 90 LEU A O 1
ATOM 738 N N . THR A 1 91 ? -11.837 -2.418 9.476 1.00 96.88 91 THR A N 1
ATOM 739 C CA . THR A 1 91 ? -13.287 -2.217 9.447 1.00 96.88 91 THR A CA 1
ATOM 740 C C . THR A 1 91 ? -13.740 -1.975 8.007 1.00 96.88 91 THR A C 1
ATOM 742 O O . THR A 1 91 ? -12.935 -2.038 7.067 1.00 96.88 91 THR A O 1
ATOM 745 N N . ASP A 1 92 ? -15.031 -1.709 7.812 1.00 96.12 92 ASP A N 1
ATOM 746 C CA . ASP A 1 92 ? -15.544 -1.345 6.493 1.00 96.12 92 ASP A CA 1
ATOM 747 C C . ASP A 1 92 ? -14.972 -0.009 6.012 1.00 96.12 92 ASP A C 1
ATOM 749 O O . ASP A 1 92 ? -14.641 0.104 4.835 1.00 96.12 92 ASP A O 1
ATOM 753 N N . ASP A 1 93 ? -14.721 0.943 6.912 1.00 97.31 93 ASP A N 1
ATOM 754 C CA . ASP A 1 93 ? -14.305 2.301 6.544 1.00 97.31 93 ASP A CA 1
ATOM 755 C C . ASP A 1 93 ? -12.822 2.589 6.780 1.00 97.31 93 ASP A C 1
ATOM 757 O O . ASP A 1 93 ? -12.280 3.540 6.212 1.00 97.31 93 ASP A O 1
ATOM 761 N N . GLN A 1 94 ? -12.137 1.783 7.594 1.00 97.94 94 GLN A N 1
ATOM 762 C CA . GLN A 1 94 ? -10.747 2.025 7.968 1.00 97.94 94 GLN A CA 1
ATOM 763 C C . GLN A 1 94 ? -9.889 0.764 7.861 1.00 97.94 94 GLN A C 1
ATOM 765 O O . GLN A 1 94 ? -10.278 -0.333 8.260 1.00 97.94 94 GLN A O 1
ATOM 770 N N . PHE A 1 95 ? -8.666 0.936 7.363 1.00 97.88 95 PHE A N 1
ATOM 771 C CA . PHE A 1 95 ? -7.627 -0.080 7.422 1.00 97.88 95 PHE A CA 1
ATOM 772 C C . PHE A 1 95 ? -6.335 0.501 7.995 1.00 97.88 95 PHE A C 1
ATOM 774 O O . PHE A 1 95 ? -5.721 1.387 7.400 1.00 97.88 95 PHE A O 1
ATOM 781 N N . LYS A 1 96 ? -5.899 -0.032 9.136 1.00 98.25 96 LYS A N 1
ATOM 782 C CA . LYS A 1 96 ? -4.691 0.384 9.843 1.00 98.25 96 LYS A CA 1
ATOM 783 C C . LYS A 1 96 ? -3.732 -0.784 9.991 1.00 98.25 96 LYS A C 1
ATOM 785 O O . LYS A 1 96 ? -4.102 -1.861 10.461 1.00 98.25 96 LYS A O 1
ATOM 790 N N . TYR A 1 97 ? -2.477 -0.563 9.631 1.00 97.94 97 TYR A N 1
ATOM 791 C CA . TYR A 1 97 ? -1.452 -1.597 9.688 1.00 97.94 97 TYR A CA 1
ATOM 792 C C . TYR A 1 97 ? -0.086 -1.025 10.057 1.00 97.94 97 TYR A C 1
ATOM 794 O O . TYR A 1 97 ? 0.197 0.155 9.845 1.00 97.94 97 TYR A O 1
ATOM 802 N N . GLN A 1 98 ? 0.763 -1.883 10.614 1.00 98.50 98 GLN A N 1
ATOM 803 C CA . GLN A 1 98 ? 2.129 -1.566 11.007 1.00 98.50 98 GLN A CA 1
ATOM 804 C C . GLN A 1 98 ? 3.115 -2.394 10.190 1.00 98.50 98 GLN A C 1
ATOM 806 O O . GLN A 1 98 ? 2.980 -3.611 10.116 1.00 98.50 98 GLN A O 1
ATOM 811 N N . SER A 1 99 ? 4.124 -1.754 9.603 1.00 97.88 99 SER A N 1
ATOM 812 C CA . SER A 1 99 ? 5.231 -2.460 8.944 1.00 97.88 99 SER A CA 1
ATOM 813 C C . SER A 1 99 ? 6.035 -3.279 9.946 1.00 97.88 99 SER A C 1
ATOM 815 O O . SER A 1 99 ? 6.460 -2.735 10.966 1.00 97.88 99 SER A O 1
ATOM 817 N N . PHE A 1 100 ? 6.290 -4.555 9.643 1.00 97.44 100 PHE A N 1
ATOM 818 C CA . PHE A 1 100 ? 7.219 -5.362 10.442 1.00 97.44 100 PHE A CA 1
ATOM 819 C C . PHE A 1 100 ? 8.670 -4.877 10.304 1.00 97.44 100 PHE A C 1
ATOM 821 O O . PHE A 1 100 ? 9.441 -5.013 11.246 1.00 97.44 100 PHE A O 1
ATOM 828 N N . THR A 1 101 ? 9.029 -4.268 9.171 1.00 95.62 101 THR A N 1
ATOM 829 C CA . THR A 1 101 ? 10.401 -3.823 8.882 1.00 95.62 101 THR A CA 1
ATOM 830 C C . THR A 1 101 ? 10.716 -2.467 9.509 1.00 95.62 101 THR A C 1
ATOM 832 O O . THR A 1 101 ? 11.762 -2.282 10.119 1.00 95.62 101 THR A O 1
ATOM 835 N N . THR A 1 102 ? 9.813 -1.493 9.371 1.00 95.50 102 THR A N 1
ATOM 836 C CA . THR A 1 102 ? 10.071 -0.095 9.770 1.00 95.50 102 THR A CA 1
ATOM 837 C C . THR A 1 102 ? 9.319 0.325 11.027 1.00 95.50 102 THR A C 1
ATOM 839 O O . THR A 1 102 ? 9.486 1.451 11.489 1.00 95.50 102 THR A O 1
ATOM 842 N N . SER A 1 103 ? 8.434 -0.527 11.557 1.00 97.25 103 SER A N 1
ATOM 843 C CA . SER A 1 103 ? 7.488 -0.198 12.637 1.00 97.25 103 SER A CA 1
ATOM 844 C C . SER A 1 103 ? 6.538 0.971 12.338 1.00 97.25 103 SER A C 1
ATOM 846 O O . SER A 1 103 ? 5.750 1.351 13.206 1.00 97.25 103 SER A O 1
ATOM 848 N N . SER A 1 104 ? 6.563 1.528 11.120 1.00 94.62 104 SER A N 1
ATOM 849 C CA . SER A 1 104 ? 5.704 2.642 10.720 1.00 94.62 104 SER A CA 1
ATOM 850 C C . SER A 1 104 ? 4.249 2.198 10.642 1.00 94.62 104 SER A C 1
ATOM 852 O O . SER A 1 104 ? 3.958 1.141 10.074 1.00 94.62 104 SER A O 1
ATOM 854 N N . ILE A 1 105 ? 3.348 3.035 11.148 1.00 96.56 105 ILE A N 1
ATOM 855 C CA . ILE A 1 105 ? 1.905 2.810 11.102 1.00 96.56 105 ILE A CA 1
ATOM 856 C C . ILE A 1 105 ? 1.314 3.621 9.956 1.00 96.56 105 ILE A C 1
ATOM 858 O O . ILE A 1 105 ? 1.594 4.811 9.831 1.00 96.56 105 ILE A O 1
ATOM 862 N N . VAL A 1 106 ? 0.474 2.975 9.155 1.00 95.38 106 VAL A N 1
ATOM 863 C CA . VAL A 1 106 ? -0.313 3.611 8.099 1.00 95.38 106 VAL A CA 1
ATOM 864 C C . VAL A 1 106 ? -1.787 3.392 8.405 1.00 95.38 106 VAL A C 1
ATOM 866 O O . VAL A 1 106 ? -2.186 2.285 8.768 1.00 95.38 106 VAL A O 1
ATOM 869 N N . THR A 1 107 ? -2.584 4.446 8.241 1.00 97.44 107 THR A N 1
ATOM 870 C CA . THR A 1 107 ? -4.049 4.387 8.313 1.00 97.44 107 THR A CA 1
ATOM 871 C C . THR A 1 107 ? -4.609 4.810 6.963 1.00 97.44 107 THR A C 1
ATOM 873 O O . THR A 1 107 ? -4.246 5.872 6.459 1.00 97.44 107 THR A O 1
ATOM 876 N N . LEU A 1 108 ? -5.469 3.984 6.376 1.00 97.75 108 LEU A N 1
ATOM 877 C CA . LEU A 1 108 ? -6.190 4.274 5.144 1.00 97.75 108 LEU A CA 1
ATOM 878 C C . LEU A 1 108 ? -7.693 4.327 5.426 1.00 97.75 108 LEU A C 1
ATOM 880 O O . LEU A 1 108 ? -8.204 3.497 6.178 1.00 97.75 108 LEU A O 1
ATOM 884 N N . SER A 1 109 ? -8.392 5.244 4.770 1.00 98.25 109 SER A N 1
ATOM 885 C CA . SER A 1 109 ? -9.853 5.316 4.756 1.00 98.25 109 SER A CA 1
ATOM 886 C C . SER A 1 109 ? -10.393 4.728 3.459 1.00 98.25 109 SER A C 1
ATOM 888 O O . SER A 1 109 ? -9.801 4.941 2.398 1.00 98.25 109 SER A O 1
ATOM 890 N N . ARG A 1 110 ? -11.506 3.997 3.515 1.00 98.38 110 ARG A N 1
ATOM 891 C CA . ARG A 1 110 ? -12.187 3.527 2.308 1.00 98.38 110 ARG A CA 1
ATOM 892 C C . ARG A 1 110 ? -12.728 4.717 1.516 1.00 98.38 110 ARG A C 1
ATOM 894 O O . ARG A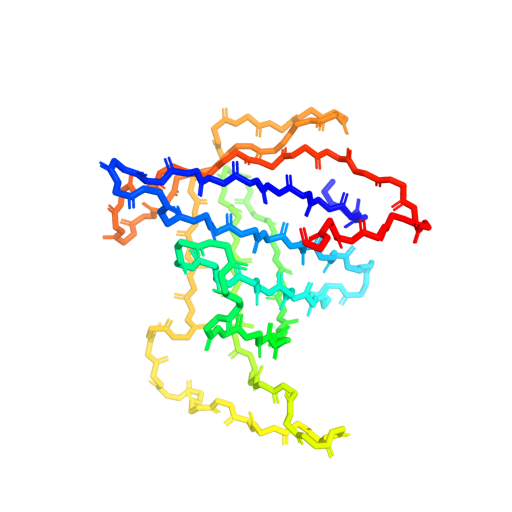 1 110 ? -13.208 5.689 2.093 1.00 98.38 110 ARG A O 1
ATOM 901 N N . VAL A 1 111 ? -12.644 4.631 0.194 1.00 98.44 111 VAL A N 1
ATOM 902 C CA . VAL A 1 111 ? -13.210 5.614 -0.738 1.00 98.44 111 VAL A CA 1
ATOM 903 C C . VAL A 1 111 ? -13.979 4.904 -1.850 1.00 98.44 111 VAL A C 1
ATOM 905 O O . VAL A 1 111 ? -13.812 3.699 -2.054 1.00 98.44 111 VAL A O 1
ATOM 908 N N . SER A 1 112 ? -14.842 5.645 -2.542 1.00 97.50 112 SER A N 1
ATOM 909 C CA . SER A 1 112 ? -15.646 5.146 -3.659 1.00 97.50 112 SER A CA 1
ATOM 910 C C . SER A 1 112 ? -14.799 4.813 -4.896 1.00 97.50 112 SER A C 1
ATOM 912 O O . SER A 1 112 ? -13.603 5.114 -4.967 1.00 97.50 112 SER A O 1
ATOM 914 N N . ASP A 1 113 ? -15.419 4.170 -5.886 1.00 94.69 113 ASP A N 1
ATOM 915 C CA . ASP A 1 113 ? -14.758 3.782 -7.140 1.00 94.69 113 ASP A CA 1
ATOM 916 C C . ASP A 1 113 ? -14.447 4.957 -8.070 1.00 94.69 113 ASP A C 1
ATOM 918 O O . ASP A 1 113 ? -13.491 4.904 -8.841 1.00 94.69 113 ASP A O 1
ATOM 922 N N . ASP A 1 114 ? -15.207 6.041 -7.950 1.00 95.75 114 ASP A N 1
ATOM 923 C CA . ASP A 1 114 ? -15.037 7.298 -8.677 1.00 95.75 114 ASP A CA 1
ATOM 924 C C . ASP A 1 114 ? -14.143 8.311 -7.940 1.00 95.75 114 ASP A C 1
ATOM 926 O O . ASP A 1 114 ? -1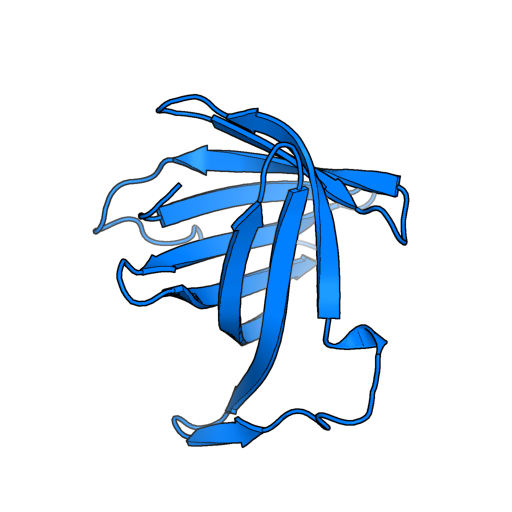4.006 9.453 -8.377 1.00 95.75 114 ASP A O 1
ATOM 930 N N . PHE A 1 115 ? -13.511 7.916 -6.828 1.00 96.88 115 PHE A N 1
ATOM 931 C CA . PHE A 1 115 ? -12.661 8.811 -6.052 1.00 96.88 115 PHE A CA 1
ATOM 932 C C . PHE A 1 115 ? -11.456 9.314 -6.857 1.00 96.88 115 PHE A C 1
ATOM 934 O O . PHE A 1 115 ? -10.653 8.543 -7.388 1.00 96.88 115 PHE A O 1
ATOM 941 N N . ILE A 1 116 ? -11.268 10.634 -6.849 1.00 92.75 116 ILE A N 1
ATOM 942 C CA . ILE A 1 116 ? -10.131 11.308 -7.474 1.00 92.75 116 ILE A CA 1
ATOM 943 C C . ILE A 1 116 ? -9.227 11.866 -6.375 1.00 92.75 116 ILE A C 1
ATOM 945 O O . ILE A 1 116 ? -9.671 12.616 -5.505 1.00 92.75 116 ILE A O 1
ATOM 949 N N . MET A 1 117 ? -7.934 11.523 -6.424 1.00 91.44 117 MET A N 1
ATOM 950 C CA . MET A 1 117 ? -6.956 12.061 -5.475 1.00 91.44 117 MET A CA 1
ATOM 951 C C . MET A 1 117 ? -6.895 13.594 -5.581 1.00 91.44 117 MET A C 1
ATOM 953 O O . MET A 1 117 ? -6.646 14.093 -6.683 1.00 91.44 117 MET A O 1
ATOM 957 N N . PRO A 1 118 ? -7.018 14.334 -4.463 1.00 87.56 118 PRO A N 1
ATOM 958 C CA . PRO A 1 118 ? -6.953 15.791 -4.476 1.00 87.56 118 PRO A CA 1
ATOM 959 C C . PRO A 1 118 ? -5.661 16.325 -5.108 1.00 87.56 118 PRO A C 1
ATOM 961 O O . PRO A 1 118 ? -4.570 15.784 -4.866 1.00 87.56 118 PRO A O 1
ATOM 964 N N . ASN A 1 119 ? -5.801 17.397 -5.892 1.00 75.88 119 ASN A N 1
ATOM 965 C CA . ASN A 1 119 ? -4.691 18.143 -6.494 1.00 75.88 119 ASN A CA 1
ATOM 966 C C . ASN A 1 119 ? -3.893 18.953 -5.492 1.00 75.88 119 ASN A C 1
ATOM 968 O O . ASN A 1 119 ? -4.307 19.086 -4.321 1.00 75.88 119 ASN A O 1
#

Nearest PDB structures (foldseek):
  2z4h-assembly1_A  TM=6.705E-01  e=1.012E-01  Escherichia coli
  2z4i-assembly2_B  TM=4.814E-01  e=4.454E-02  Escherichia coli
  2z4i-assembly1_A  TM=4.940E-01  e=1.121E-01  Escherichia coli
  7tt6-assembly1_P  TM=3.682E-01  e=8.783E+00  Escherichia coli

Secondary structure (DSSP, 8-state):
--EEEEEEEE-TTSEEEEEEEEE-TTSEEEEEEEEEETTEEEEEEEEEEEEEEETTEEEEEEEEEEETTEEEE--TT-GGGEEEEEEEEE-SSEEEEEETTT--EEEEEEE-TT-----

Organism: NCBI:txid652676

pLDDT: mean 93.88, std 6.97, range [62.0, 98.62]

Sequence (119 aa):
MVGNWYSSETAKQGNTRQRLMQRFIDGSYKLTTKLKIKDKEISHNIEIGFWGISGPVYFSIFKGWVKHDKLAPSDTSNPDNYQAYKILELTDDQFKYQSFTTSSIVTLSRVSDDFIMPN

Radius of gyration: 14.4 Å; Cα contacts (8 Å, |Δi|>4): 257; chains: 1; bounding box: 31×38×34 Å

Solvent-accessible surface area (backbone atoms only — not comparable to full-atom values): 6598 Å² total; per-residue (Å²): 124,70,46,37,30,36,36,77,48,70,47,104,79,58,34,36,42,36,37,42,40,37,31,46,92,88,34,39,33,44,38,41,38,39,35,26,52,79,86,38,80,76,46,73,51,38,38,34,30,38,46,52,74,57,89,62,34,38,37,39,39,57,48,25,35,58,53,94,94,35,81,48,69,48,67,86,85,47,66,84,39,53,47,52,24,40,60,75,44,79,59,91,56,39,42,28,35,27,34,70,87,74,65,50,74,50,66,30,35,55,50,61,95,83,67,72,83,81,131

Foldseek 3Di:
DAAWWKDWDQDPQRKIKIWIWHAHPVQKIKIWIWIDHPNDTPDTWIWIFGWDDDVQKTKTATQATQDPNDGPGDDNPDCVRIWIWGFPDDDPFKTWIATPVPRDIDIIGGDDPPDDDDD